Protein AF-A0A9D5PBB4-F1 (afdb_monomer)

Solvent-accessible surface area (backbone atoms only — not comparable to full-atom values): 4412 Å² total; per-residue (Å²): 114,67,68,59,53,53,52,53,51,51,53,53,51,50,52,53,49,63,76,40,38,62,43,75,73,36,99,79,38,62,83,76,68,80,50,56,76,77,25,66,75,36,49,79,70,71,46,64,38,69,68,58,48,52,50,49,48,54,52,52,50,54,53,52,50,55,55,53,55,57,63,75,75,112

Radius of gyration: 24.89 Å; Cα contacts (8 Å, |Δi|>4): 24; chains: 1; bounding box: 54×28×67 Å

Secondary structure (DSSP, 8-state):
-HHHHHHHHHHHHHHHHHHTHHHHHSTT-------GGG-HHHHTTT---HHHHHHHHHHHHHHHHHHHHHHTT-

pLDDT: mean 81.97, std 8.65, range [53.16, 95.56]

Mean predicted aligned error: 10.33 Å

Structure (mmCIF, N/CA/C/O backbone):
data_AF-A0A9D5PBB4-F1
#
_entry.id   AF-A0A9D5PBB4-F1
#
loop_
_atom_site.group_PDB
_atom_site.id
_atom_site.type_symbol
_atom_site.label_atom_id
_atom_site.label_alt_id
_atom_site.label_comp_id
_atom_site.label_asym_id
_atom_site.label_entity_id
_atom_site.label_seq_id
_atom_site.pdbx_PDB_ins_code
_atom_site.Cartn_x
_atom_site.Cartn_y
_atom_site.Cartn_z
_atom_site.occupancy
_atom_site.B_iso_or_equiv
_atom_site.auth_seq_id
_atom_site.auth_comp_id
_atom_site.auth_asym_id
_atom_site.auth_atom_id
_atom_site.pdbx_PDB_model_num
ATOM 1 N N . MET A 1 1 ? 14.852 -11.582 -32.134 1.00 71.81 1 MET A N 1
ATOM 2 C CA . MET A 1 1 ? 15.389 -11.735 -30.760 1.00 71.81 1 MET A CA 1
ATOM 3 C C . MET A 1 1 ? 15.425 -10.412 -30.003 1.00 71.81 1 MET A C 1
ATOM 5 O O . MET A 1 1 ? 14.878 -10.341 -28.918 1.00 71.81 1 MET A O 1
ATOM 9 N N . TRP A 1 2 ? 15.997 -9.342 -30.559 1.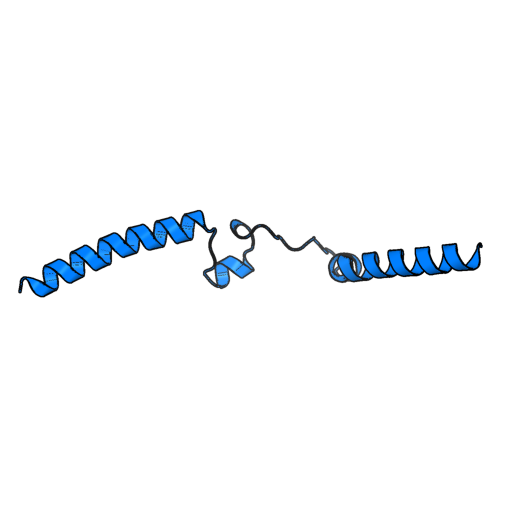00 83.88 2 TRP A N 1
ATOM 10 C CA . TRP A 1 2 ? 16.034 -8.041 -29.873 1.00 83.88 2 TRP A CA 1
ATOM 11 C C . TRP A 1 2 ? 14.660 -7.369 -29.738 1.00 83.88 2 TRP A C 1
ATOM 13 O O . TRP A 1 2 ? 14.336 -6.837 -28.681 1.00 83.88 2 TRP A O 1
ATOM 23 N N . SER A 1 3 ? 13.809 -7.474 -30.760 1.00 87.50 3 SER A N 1
ATOM 24 C CA . SER A 1 3 ? 12.462 -6.888 -30.744 1.00 87.50 3 SER A CA 1
ATOM 25 C C . SER A 1 3 ? 11.596 -7.424 -29.601 1.00 87.50 3 SER A C 1
ATOM 27 O O . SER A 1 3 ? 10.899 -6.658 -28.947 1.00 87.50 3 SER A O 1
ATOM 29 N N . THR A 1 4 ? 11.679 -8.724 -29.306 1.00 91.31 4 THR A N 1
ATOM 30 C CA . THR A 1 4 ? 10.922 -9.341 -28.208 1.00 91.31 4 THR A CA 1
ATOM 31 C C . THR A 1 4 ? 11.409 -8.863 -26.844 1.00 91.31 4 THR A C 1
ATOM 33 O O . THR A 1 4 ? 10.580 -8.603 -25.982 1.00 91.31 4 THR A O 1
ATOM 36 N N . ILE A 1 5 ? 12.724 -8.678 -26.671 1.00 93.44 5 ILE A N 1
ATOM 37 C CA . ILE A 1 5 ? 13.319 -8.183 -25.419 1.00 93.44 5 ILE A CA 1
ATOM 38 C C . ILE A 1 5 ? 12.894 -6.734 -25.149 1.00 93.44 5 ILE A C 1
ATOM 40 O O . ILE A 1 5 ? 12.524 -6.397 -24.026 1.00 93.44 5 ILE A O 1
ATOM 44 N N . ILE A 1 6 ? 12.902 -5.880 -26.176 1.00 95.25 6 ILE A N 1
ATOM 45 C CA . ILE A 1 6 ? 12.508 -4.470 -26.044 1.00 95.25 6 ILE A CA 1
ATOM 46 C C . ILE A 1 6 ? 11.015 -4.357 -25.713 1.00 95.25 6 ILE A C 1
ATOM 48 O O . ILE A 1 6 ? 10.640 -3.614 -24.807 1.00 95.25 6 ILE A O 1
ATOM 52 N N . ILE A 1 7 ? 10.166 -5.128 -26.399 1.00 94.94 7 ILE A N 1
ATOM 53 C CA . ILE A 1 7 ? 8.719 -5.129 -26.148 1.00 94.94 7 ILE A CA 1
ATOM 54 C C . ILE A 1 7 ? 8.416 -5.655 -24.738 1.00 94.94 7 ILE A C 1
ATOM 56 O O . ILE A 1 7 ? 7.656 -5.024 -24.005 1.00 94.94 7 ILE A O 1
ATOM 60 N N . SER A 1 8 ? 9.039 -6.760 -24.311 1.00 94.88 8 SER A N 1
ATOM 61 C CA . SER A 1 8 ? 8.814 -7.303 -22.967 1.00 94.88 8 SER A CA 1
ATOM 62 C C . SER A 1 8 ? 9.296 -6.353 -21.870 1.00 94.88 8 SER A C 1
ATOM 64 O O . SER A 1 8 ? 8.592 -6.153 -20.883 1.00 94.88 8 SER A O 1
ATOM 66 N N . ALA A 1 9 ? 10.462 -5.725 -22.047 1.00 94.69 9 ALA A N 1
ATOM 67 C CA . ALA A 1 9 ? 10.980 -4.746 -21.096 1.00 94.69 9 ALA A CA 1
ATOM 68 C C . ALA A 1 9 ? 10.069 -3.510 -20.997 1.00 94.69 9 ALA A C 1
ATOM 70 O O . ALA A 1 9 ? 9.804 -3.031 -19.895 1.00 94.69 9 ALA A O 1
ATOM 71 N N . GLY A 1 10 ? 9.530 -3.038 -22.127 1.00 95.56 10 GLY A N 1
ATOM 72 C CA . GLY A 1 10 ? 8.570 -1.933 -22.165 1.00 95.56 10 GLY A CA 1
ATOM 73 C C . GLY A 1 10 ? 7.281 -2.232 -21.395 1.00 95.56 10 GLY A C 1
ATOM 74 O O . GLY A 1 10 ? 6.823 -1.395 -20.620 1.00 95.56 10 GLY A O 1
ATOM 75 N N . ILE A 1 11 ? 6.730 -3.442 -21.540 1.00 95.50 11 ILE A N 1
ATOM 76 C CA . ILE A 1 11 ? 5.517 -3.865 -20.818 1.00 95.50 11 ILE A CA 1
ATOM 77 C C . ILE A 1 11 ? 5.767 -3.911 -19.305 1.00 95.50 11 ILE A C 1
ATOM 79 O O . ILE A 1 11 ? 4.955 -3.409 -18.529 1.00 95.50 11 ILE A O 1
ATOM 83 N N . VAL A 1 12 ? 6.900 -4.475 -18.878 1.00 95.56 12 VAL A N 1
ATOM 84 C CA . VAL A 1 12 ? 7.256 -4.561 -17.453 1.00 95.56 12 VAL A CA 1
ATOM 85 C C . VAL A 1 12 ? 7.438 -3.166 -16.851 1.00 95.56 12 VAL A C 1
ATOM 87 O O . VAL A 1 12 ? 6.881 -2.879 -15.792 1.00 95.56 12 VAL A O 1
ATOM 90 N N . LEU A 1 13 ? 8.147 -2.268 -17.542 1.00 93.94 13 LEU A N 1
ATOM 91 C CA . LEU A 1 13 ? 8.310 -0.878 -17.105 1.00 93.94 13 LEU A CA 1
ATOM 92 C C . LEU A 1 13 ? 6.968 -0.149 -16.988 1.00 93.94 13 LEU A C 1
ATOM 94 O O . LEU A 1 13 ? 6.733 0.537 -15.994 1.00 93.94 13 LEU A O 1
ATOM 98 N N . ALA A 1 14 ? 6.070 -0.333 -17.959 1.00 94.12 14 ALA A N 1
ATOM 99 C CA . ALA A 1 14 ? 4.733 0.249 -17.911 1.00 94.12 14 ALA A CA 1
ATOM 100 C C . ALA A 1 14 ? 3.921 -0.276 -16.714 1.00 94.12 14 ALA A C 1
ATOM 102 O O . ALA A 1 14 ? 3.277 0.510 -16.022 1.00 94.12 14 ALA A O 1
ATOM 103 N N . ALA A 1 15 ? 3.994 -1.576 -16.412 1.00 93.38 15 ALA A N 1
ATOM 104 C CA . ALA A 1 15 ? 3.309 -2.161 -15.260 1.00 93.38 15 ALA A CA 1
ATOM 105 C C . ALA A 1 15 ? 3.789 -1.554 -13.928 1.00 93.38 15 ALA A C 1
ATOM 107 O O . ALA A 1 15 ? 2.970 -1.174 -13.087 1.00 93.38 15 ALA A O 1
ATOM 108 N N . PHE A 1 16 ? 5.105 -1.392 -13.752 1.00 90.81 16 PHE A N 1
ATOM 109 C CA . PHE A 1 16 ? 5.664 -0.745 -12.560 1.00 90.81 16 PHE A CA 1
ATOM 110 C C . PHE A 1 16 ? 5.309 0.743 -12.476 1.00 90.81 16 PHE A C 1
ATOM 112 O O . PHE A 1 16 ? 4.992 1.232 -11.388 1.00 90.81 16 PHE A O 1
ATOM 119 N N . ALA A 1 17 ? 5.311 1.458 -13.603 1.00 89.31 17 ALA A N 1
ATOM 120 C CA . ALA A 1 17 ? 4.90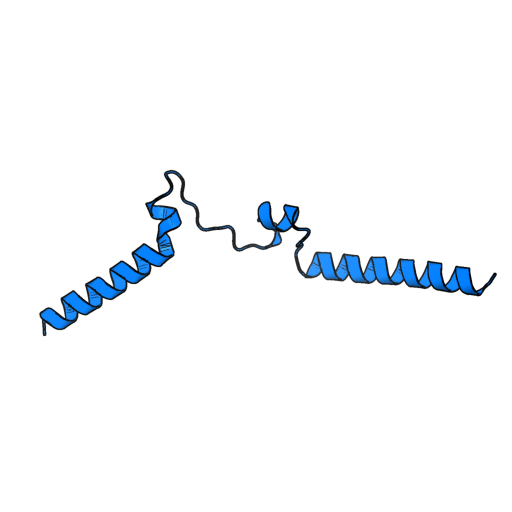9 2.861 -13.656 1.00 89.31 17 ALA A CA 1
ATOM 121 C C . ALA A 1 17 ? 3.435 3.051 -13.258 1.00 89.31 17 ALA A C 1
ATOM 123 O O . ALA A 1 17 ? 3.118 3.953 -12.485 1.00 89.31 17 ALA A O 1
ATOM 124 N N . LEU A 1 18 ? 2.539 2.170 -13.718 1.00 87.75 18 LEU A N 1
ATOM 125 C CA . LEU A 1 18 ? 1.123 2.196 -13.342 1.00 87.75 18 LEU A CA 1
ATOM 126 C C . LEU A 1 18 ? 0.909 1.852 -11.862 1.00 87.75 18 LEU A C 1
ATOM 128 O O . LEU A 1 18 ? 0.141 2.532 -11.183 1.00 87.75 18 LEU A O 1
ATOM 132 N N . LEU A 1 19 ? 1.617 0.850 -11.330 1.00 85.81 19 LEU A N 1
ATOM 133 C CA . LEU A 1 19 ? 1.522 0.467 -9.916 1.00 85.81 19 LEU A CA 1
ATOM 134 C C . LEU A 1 19 ? 2.004 1.584 -8.974 1.00 85.81 19 LEU A C 1
ATOM 136 O O . LEU A 1 19 ? 1.480 1.748 -7.873 1.00 85.81 19 LEU A O 1
ATOM 140 N N . SER A 1 20 ? 2.989 2.367 -9.414 1.00 85.25 20 SER A N 1
ATOM 141 C CA . SER A 1 20 ? 3.594 3.464 -8.651 1.00 85.25 20 SER A CA 1
ATOM 142 C C . SER A 1 20 ? 3.096 4.855 -9.067 1.00 85.25 20 SER A C 1
ATOM 144 O O . SER A 1 20 ? 3.693 5.863 -8.689 1.00 85.25 20 SER A O 1
ATOM 146 N N . ILE A 1 21 ? 1.978 4.949 -9.796 1.00 85.62 21 ILE A N 1
ATOM 147 C CA . ILE A 1 21 ? 1.490 6.213 -10.371 1.00 85.62 21 ILE A CA 1
ATOM 148 C C . ILE A 1 21 ? 1.279 7.315 -9.323 1.00 85.62 21 ILE A C 1
ATOM 150 O O . ILE A 1 21 ? 1.582 8.480 -9.558 1.00 85.62 21 ILE A O 1
ATOM 154 N N . THR A 1 22 ? 0.828 6.957 -8.122 1.00 76.38 22 THR A N 1
ATOM 155 C CA . THR A 1 22 ? 0.631 7.892 -7.005 1.00 76.38 22 THR A CA 1
ATOM 156 C C . THR A 1 22 ? 1.940 8.407 -6.409 1.00 76.38 22 THR A C 1
ATOM 158 O O . THR A 1 22 ? 1.940 9.484 -5.814 1.00 76.38 22 THR A O 1
ATOM 161 N N . ILE A 1 23 ? 3.044 7.676 -6.584 1.00 82.44 23 ILE A N 1
ATOM 162 C CA . ILE A 1 23 ? 4.398 8.086 -6.194 1.00 82.44 23 ILE A CA 1
ATOM 163 C C . ILE A 1 23 ? 4.980 9.035 -7.246 1.00 82.44 23 ILE A C 1
ATOM 165 O O . ILE A 1 23 ? 5.547 10.063 -6.894 1.00 82.44 23 ILE A O 1
ATOM 169 N N . LEU A 1 24 ? 4.776 8.728 -8.530 1.00 79.94 24 LEU A N 1
ATOM 170 C CA . LEU A 1 24 ? 5.299 9.517 -9.649 1.00 79.94 24 LEU A CA 1
ATOM 171 C C . LEU A 1 24 ? 4.544 10.842 -9.863 1.00 79.94 24 LEU A C 1
ATOM 173 O O . LEU A 1 24 ? 5.156 11.849 -10.205 1.00 79.94 24 LEU A O 1
ATOM 177 N N . VAL A 1 25 ? 3.222 10.862 -9.660 1.00 80.75 25 VAL A N 1
ATOM 178 C CA . VAL A 1 25 ? 2.375 12.040 -9.937 1.00 80.75 25 VAL A CA 1
ATOM 179 C C . VAL A 1 25 ? 2.303 13.004 -8.749 1.00 80.75 25 VAL A C 1
ATOM 181 O O . VAL A 1 25 ? 2.157 14.214 -8.925 1.00 80.75 25 VAL A O 1
ATOM 184 N N . LYS A 1 26 ? 2.392 12.506 -7.511 1.00 79.69 26 LYS A N 1
ATOM 185 C CA . LYS A 1 26 ? 2.253 13.344 -6.315 1.00 79.69 26 LYS A CA 1
ATOM 186 C C . LYS A 1 26 ? 3.629 13.832 -5.864 1.00 79.69 26 LYS A C 1
ATOM 188 O O . LYS A 1 26 ? 4.490 13.029 -5.535 1.00 79.69 26 LYS A O 1
ATOM 193 N N . LYS A 1 27 ? 3.801 15.153 -5.719 1.00 64.94 27 LYS A N 1
ATOM 194 C CA . LYS A 1 27 ? 5.066 15.814 -5.311 1.00 64.94 27 LYS A CA 1
ATOM 195 C C . LYS A 1 27 ? 5.634 15.360 -3.943 1.00 64.94 27 LYS A C 1
ATOM 197 O O . LYS A 1 27 ? 6.760 15.702 -3.629 1.00 64.94 27 LYS A O 1
ATOM 202 N N . ASN A 1 28 ? 4.871 14.577 -3.166 1.00 70.69 28 ASN A N 1
ATOM 203 C CA . ASN A 1 28 ? 5.265 13.873 -1.932 1.00 70.69 28 ASN A CA 1
ATOM 204 C C . ASN A 1 28 ? 4.587 12.487 -1.866 1.00 70.69 28 ASN A C 1
ATOM 206 O O . ASN A 1 28 ? 3.935 12.133 -0.875 1.00 70.69 28 ASN A O 1
ATOM 210 N N . GLY A 1 29 ? 4.599 11.750 -2.974 1.00 66.12 29 GLY A N 1
ATOM 211 C CA . GLY A 1 29 ? 3.932 10.463 -3.084 1.00 66.12 29 GLY A CA 1
ATOM 212 C C . GLY A 1 29 ? 4.579 9.419 -2.178 1.00 66.12 29 GLY A C 1
ATOM 213 O O . GLY A 1 29 ? 5.713 9.012 -2.389 1.00 66.12 29 GLY A O 1
ATOM 214 N N . HIS A 1 30 ? 3.846 9.000 -1.153 1.00 72.44 30 HIS A N 1
ATOM 215 C CA . HIS A 1 30 ? 4.220 7.886 -0.290 1.00 72.44 30 HIS A CA 1
ATOM 216 C C . HIS A 1 30 ? 3.355 6.690 -0.656 1.00 72.44 30 HIS A C 1
ATOM 218 O O . HIS A 1 30 ? 2.185 6.859 -1.020 1.00 72.44 30 HIS A O 1
ATOM 224 N N . PHE A 1 31 ? 3.915 5.488 -0.533 1.00 72.56 31 PHE A N 1
ATOM 225 C CA . PHE A 1 31 ? 3.117 4.276 -0.636 1.00 72.56 31 PHE A CA 1
ATOM 226 C C . PHE A 1 31 ? 1.976 4.352 0.394 1.00 72.56 31 PHE A C 1
ATOM 228 O O . PHE A 1 31 ? 2.231 4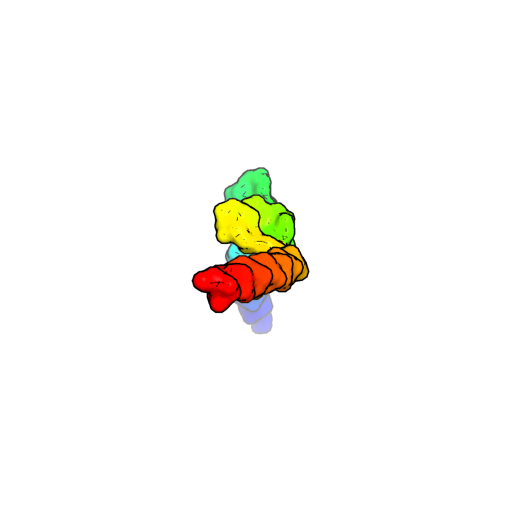.715 1.549 1.00 72.56 31 PHE A O 1
ATOM 235 N N . PRO A 1 32 ? 0.715 4.095 0.001 1.00 69.44 32 PRO A N 1
ATOM 236 C CA . PRO A 1 32 ? -0.401 4.175 0.929 1.00 69.44 32 PRO A CA 1
ATOM 237 C C . PRO A 1 32 ? -0.141 3.257 2.125 1.00 69.44 32 PRO A C 1
ATOM 239 O O . PRO A 1 32 ? 0.232 2.093 1.965 1.00 69.44 32 PRO A O 1
ATOM 242 N N . ASN A 1 33 ? -0.334 3.791 3.333 1.00 72.88 33 ASN A N 1
ATOM 243 C CA . ASN A 1 33 ? -0.142 3.039 4.569 1.00 72.88 33 ASN A CA 1
ATOM 244 C C . ASN A 1 33 ? -1.103 1.842 4.587 1.00 72.88 33 ASN A C 1
ATOM 246 O O . ASN A 1 33 ? -2.276 1.979 4.929 1.00 72.88 33 ASN A O 1
ATOM 250 N N . THR A 1 34 ? -0.594 0.668 4.208 1.00 72.56 34 THR A N 1
ATOM 251 C CA . THR 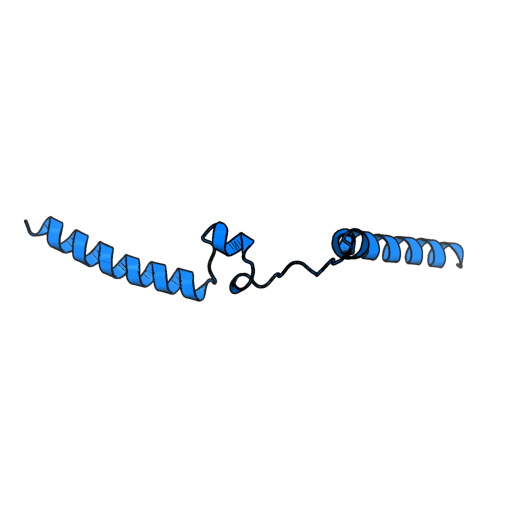A 1 34 ? -1.367 -0.586 4.139 1.00 72.56 34 THR A CA 1
ATOM 252 C C . THR A 1 34 ? -1.587 -1.176 5.536 1.00 72.56 34 THR A C 1
ATOM 254 O O . THR A 1 34 ? -2.388 -2.083 5.737 1.00 72.56 34 THR A O 1
ATOM 257 N N . HIS A 1 35 ? -0.921 -0.614 6.547 1.00 76.19 35 HIS A N 1
ATOM 258 C CA . HIS A 1 35 ? -1.148 -0.974 7.932 1.00 76.19 35 HIS A CA 1
ATOM 259 C C . HIS A 1 35 ? -2.470 -0.383 8.438 1.00 76.19 35 HIS A C 1
ATOM 261 O O . HIS A 1 35 ? -2.585 0.820 8.690 1.00 76.19 35 HIS A O 1
ATOM 267 N N . VAL A 1 36 ? -3.456 -1.261 8.631 1.00 70.88 36 VAL A N 1
ATOM 268 C CA . VAL A 1 36 ? -4.826 -0.944 9.069 1.00 70.88 36 VAL A CA 1
ATOM 269 C C . VAL A 1 36 ? -4.851 0.010 10.265 1.00 70.88 36 VAL A C 1
ATOM 271 O O . VAL A 1 36 ? -5.587 0.992 10.261 1.00 70.88 36 VAL A O 1
ATOM 274 N N . SER A 1 37 ? -3.990 -0.228 11.260 1.00 68.88 37 SER A N 1
ATOM 275 C CA . SER A 1 37 ? -3.977 0.550 12.504 1.00 68.88 37 SER A CA 1
ATOM 276 C C . SER A 1 37 ? -3.397 1.962 12.365 1.00 68.88 37 SER A C 1
ATOM 278 O O . SER A 1 37 ? -3.683 2.812 13.207 1.00 68.88 37 SER A O 1
ATOM 280 N N . GLN A 1 38 ? -2.555 2.219 11.359 1.00 70.06 38 GLN A N 1
A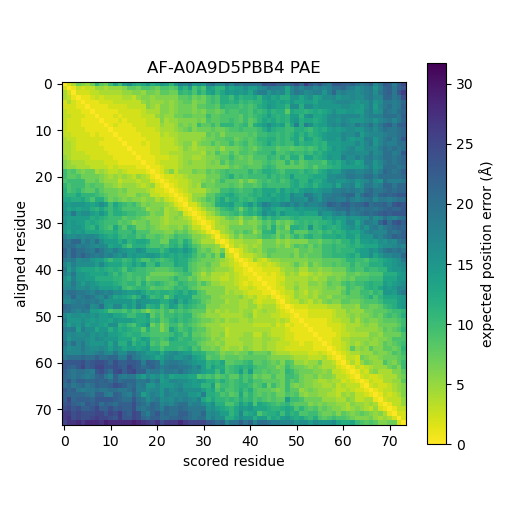TOM 281 C CA . GLN A 1 38 ? -1.878 3.514 11.192 1.00 70.06 38 GLN A CA 1
ATOM 282 C C . GLN A 1 38 ? -2.516 4.391 10.107 1.00 70.06 38 GLN A C 1
ATOM 284 O O . GLN A 1 38 ? -2.146 5.553 9.948 1.00 70.06 38 GLN A O 1
ATOM 289 N N . ASN A 1 39 ? -3.510 3.879 9.378 1.00 80.75 39 ASN A N 1
ATOM 290 C CA . ASN A 1 39 ? -4.191 4.663 8.360 1.00 80.75 39 ASN A CA 1
ATOM 291 C C . ASN A 1 39 ? -5.310 5.524 8.972 1.00 80.75 39 ASN A C 1
ATOM 293 O O . ASN A 1 39 ? -6.366 5.016 9.360 1.00 80.75 39 ASN A O 1
ATOM 297 N N . LYS A 1 40 ? -5.111 6.849 8.998 1.00 78.44 40 LYS A N 1
ATOM 298 C CA . LYS A 1 40 ? -6.109 7.810 9.499 1.00 78.44 40 LYS A CA 1
ATOM 299 C C . LYS A 1 40 ? -7.458 7.667 8.790 1.00 78.44 40 LYS A C 1
ATOM 301 O O . LYS A 1 40 ? -8.494 7.672 9.442 1.00 78.44 40 LYS A O 1
ATOM 306 N N . ALA A 1 41 ? -7.437 7.427 7.480 1.00 82.44 41 ALA A N 1
ATOM 307 C CA . ALA A 1 41 ? -8.654 7.270 6.694 1.00 82.44 41 ALA A CA 1
ATOM 308 C C . ALA A 1 41 ? -9.466 6.016 7.082 1.00 82.44 41 ALA A C 1
ATOM 310 O O . ALA A 1 41 ? -10.679 5.993 6.892 1.00 82.44 41 ALA A O 1
ATOM 311 N N . MET A 1 42 ? -8.828 4.962 7.600 1.00 80.88 42 MET A N 1
ATOM 312 C CA . MET A 1 42 ? -9.533 3.760 8.074 1.00 80.88 42 MET A CA 1
ATOM 313 C C . MET A 1 42 ? -10.105 3.963 9.476 1.00 80.88 42 MET A C 1
ATOM 315 O O . MET A 1 42 ? -11.240 3.568 9.730 1.00 80.88 42 MET A O 1
ATOM 319 N N . ARG A 1 43 ? -9.373 4.677 10.340 1.00 80.25 43 ARG A N 1
ATOM 320 C CA . ARG A 1 43 ? -9.875 5.129 11.646 1.00 80.25 43 ARG A CA 1
ATOM 321 C C . ARG A 1 43 ? -11.102 6.027 11.521 1.00 80.25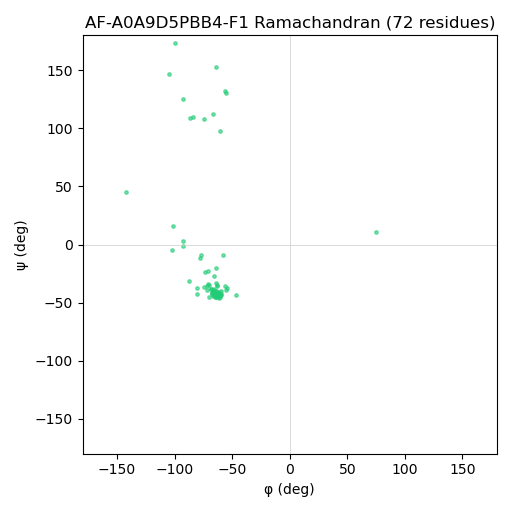 43 ARG A C 1
ATOM 323 O O . ARG A 1 43 ? -12.055 5.824 12.259 1.00 80.25 43 ARG A O 1
ATOM 330 N N . ASP A 1 44 ? -11.104 6.965 10.574 1.00 83.44 44 ASP A N 1
ATOM 331 C CA . ASP A 1 44 ? -12.252 7.854 10.340 1.00 83.44 44 ASP A CA 1
ATOM 332 C C . ASP A 1 44 ? -13.503 7.069 9.865 1.00 83.44 44 ASP A C 1
ATOM 334 O O . ASP A 1 44 ? -14.625 7.538 10.020 1.00 83.44 44 ASP A O 1
ATOM 338 N N . ARG A 1 45 ? -13.327 5.845 9.339 1.00 83.50 45 ARG A N 1
ATOM 339 C CA . ARG A 1 45 ? -14.409 4.906 8.982 1.00 83.50 45 ARG A CA 1
ATOM 340 C C . ARG A 1 45 ? -14.772 3.922 10.106 1.00 83.50 45 ARG A C 1
ATOM 342 O O . ARG A 1 45 ? -15.589 3.037 9.882 1.00 83.50 45 ARG A O 1
ATOM 349 N N . GLY A 1 46 ? -14.151 4.031 11.283 1.00 82.06 46 GLY A N 1
ATOM 350 C CA . GLY A 1 46 ? -14.357 3.116 12.414 1.00 82.06 46 GLY A CA 1
ATOM 351 C C . GLY A 1 46 ? -13.699 1.739 12.259 1.00 82.06 46 GLY A C 1
ATOM 352 O O . GLY A 1 46 ? -13.96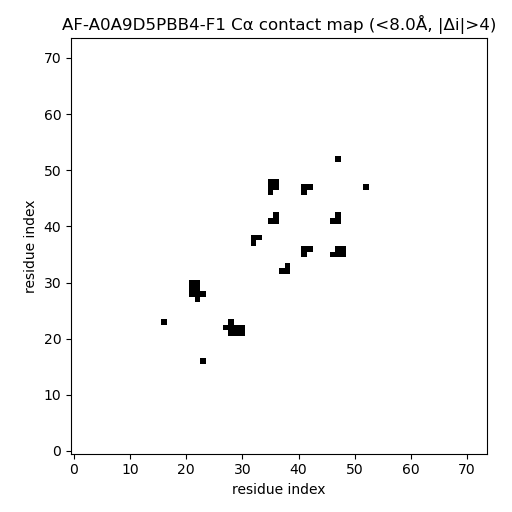0 0.840 13.053 1.00 82.06 46 GLY A O 1
ATOM 353 N N . ILE A 1 47 ? -12.840 1.547 11.252 1.00 81.12 47 ILE A N 1
ATOM 354 C CA . ILE A 1 47 ? -12.169 0.267 11.001 1.00 81.12 47 ILE A CA 1
ATOM 355 C C . ILE A 1 47 ? -10.893 0.214 11.847 1.00 81.12 47 ILE A C 1
ATOM 357 O O . ILE A 1 47 ? -9.913 0.911 11.570 1.00 81.12 47 ILE A O 1
ATOM 361 N N . HIS A 1 48 ? -10.904 -0.626 12.881 1.00 82.94 48 HIS A N 1
ATOM 362 C CA . HIS A 1 48 ? -9.763 -0.860 13.773 1.00 82.94 48 HIS A CA 1
ATOM 363 C C . HIS A 1 48 ? -8.999 -2.142 13.414 1.00 82.94 48 HIS A C 1
ATOM 365 O O . HIS A 1 48 ? -9.408 -2.895 12.533 1.00 82.94 48 HIS A O 1
ATOM 371 N N . CYS A 1 49 ? -7.863 -2.409 14.065 1.00 85.81 49 CYS A N 1
ATOM 372 C CA . CYS A 1 49 ? -7.200 -3.700 13.885 1.00 85.81 49 CYS A CA 1
ATOM 373 C C . CYS A 1 49 ? -8.097 -4.835 14.402 1.00 85.81 49 CYS A C 1
ATOM 375 O O . CYS A 1 49 ? -8.911 -4.638 15.305 1.00 85.81 49 CYS A O 1
ATOM 377 N N . VAL A 1 50 ? -7.930 -6.028 13.832 1.00 85.06 50 VAL A N 1
ATOM 378 C CA . VAL A 1 50 ? -8.757 -7.199 14.160 1.00 85.06 50 VAL A CA 1
ATOM 379 C C . VAL A 1 50 ? -8.761 -7.510 15.659 1.00 85.06 50 VAL A C 1
ATOM 381 O O . VAL A 1 50 ? -9.806 -7.819 16.212 1.00 85.06 50 VAL A O 1
ATOM 384 N N . GLN A 1 51 ? -7.623 -7.337 16.341 1.00 86.38 51 GLN A N 1
ATOM 385 C CA . GLN A 1 51 ? -7.504 -7.583 17.780 1.00 86.38 51 GLN A CA 1
ATOM 386 C C . GLN A 1 51 ? -8.315 -6.584 18.610 1.00 86.38 51 GLN A C 1
ATOM 388 O O . GLN A 1 51 ? -8.986 -6.975 19.561 1.00 86.38 51 GLN A O 1
ATOM 393 N N . THR A 1 52 ? -8.279 -5.297 18.250 1.00 86.19 52 THR A N 1
ATOM 394 C CA . THR A 1 52 ? -9.086 -4.280 18.933 1.00 86.19 52 THR A CA 1
ATOM 395 C C . THR A 1 52 ? -10.569 -4.490 18.659 1.00 86.19 52 THR A C 1
ATOM 397 O O . THR A 1 52 ? -11.351 -4.399 19.599 1.00 86.19 52 THR A O 1
ATOM 400 N N . GLN A 1 53 ? -10.957 -4.819 17.421 1.00 85.88 53 GLN A N 1
ATOM 401 C CA . GLN A 1 53 ? -12.355 -5.122 17.095 1.00 85.88 53 GLN A CA 1
ATOM 402 C C . GLN A 1 53 ? -12.867 -6.343 17.875 1.00 85.88 53 GLN A C 1
ATOM 404 O O . GLN A 1 53 ? -13.933 -6.272 18.478 1.00 85.88 53 GLN A O 1
ATOM 409 N N . ASP A 1 54 ? -12.090 -7.427 17.933 1.00 89.06 54 ASP A N 1
ATOM 410 C CA . ASP A 1 54 ? -12.433 -8.645 18.680 1.00 89.06 54 ASP A CA 1
ATOM 411 C C . ASP A 1 54 ? -12.538 -8.375 20.193 1.00 89.06 54 ASP A C 1
ATOM 413 O O . ASP A 1 54 ? -13.490 -8.803 20.843 1.00 89.06 54 ASP A O 1
ATOM 417 N N . TRP A 1 55 ? -11.629 -7.579 20.770 1.00 87.75 55 TRP A N 1
ATOM 418 C CA . TRP A 1 55 ? -11.734 -7.156 22.173 1.00 87.75 55 TRP A CA 1
ATOM 419 C C . TRP A 1 55 ? -12.980 -6.295 22.437 1.00 87.75 55 TRP A C 1
ATOM 421 O O . TRP A 1 55 ? -13.686 -6.521 23.426 1.00 87.75 55 TRP A O 1
ATOM 431 N N . GLN A 1 56 ? -13.270 -5.327 21.560 1.00 87.19 56 GLN A N 1
ATOM 432 C CA . GLN A 1 56 ? -14.459 -4.478 21.668 1.00 87.19 56 GLN A CA 1
ATOM 433 C C . GLN A 1 56 ? -15.730 -5.321 21.589 1.00 87.19 56 GLN A C 1
ATOM 435 O O . GLN A 1 56 ? -16.630 -5.138 22.406 1.00 87.19 56 GLN A O 1
ATOM 440 N N . GLU A 1 57 ? -15.787 -6.279 20.662 1.00 87.50 57 GLU A N 1
ATOM 441 C CA . GLU A 1 57 ? -16.941 -7.156 20.502 1.00 87.50 57 GLU A CA 1
ATOM 442 C C . GLU A 1 57 ? -17.129 -8.064 21.720 1.00 87.50 57 GLU A C 1
ATOM 444 O O . GLU A 1 57 ? -18.243 -8.170 22.222 1.00 87.50 57 GLU A O 1
ATOM 449 N N . ARG A 1 58 ? -16.063 -8.665 22.264 1.00 87.81 58 ARG A N 1
ATOM 450 C CA . ARG A 1 58 ? -16.139 -9.482 23.492 1.00 87.81 58 ARG A CA 1
ATOM 451 C C . ARG A 1 58 ? -16.608 -8.676 24.701 1.00 87.81 58 ARG A C 1
ATOM 453 O O . ARG A 1 58 ? -17.420 -9.157 25.486 1.00 87.81 58 ARG A O 1
ATOM 460 N N . THR A 1 59 ? -16.128 -7.442 24.832 1.00 85.75 59 THR A N 1
ATOM 461 C CA . THR A 1 59 ? -16.495 -6.549 25.941 1.00 85.75 59 THR A CA 1
ATOM 462 C C . THR A 1 59 ? -17.943 -6.079 25.811 1.00 85.75 59 THR A C 1
ATOM 464 O O . THR A 1 59 ? -18.711 -6.142 26.770 1.00 85.75 59 THR A O 1
ATOM 467 N N . HIS A 1 60 ? -18.349 -5.675 24.605 1.00 84.19 60 HIS A N 1
ATOM 468 C CA . HIS A 1 60 ? -19.733 -5.319 24.305 1.00 84.19 60 HIS A CA 1
ATOM 469 C C . HIS A 1 60 ? -20.662 -6.526 24.487 1.00 84.19 60 HIS A C 1
ATOM 471 O O . HIS A 1 60 ? -21.778 -6.370 24.980 1.00 84.19 60 HIS A O 1
ATOM 477 N N . LYS A 1 61 ? -20.170 -7.737 24.170 1.00 82.25 61 LYS A N 1
ATOM 478 C CA . LYS A 1 61 ? -20.871 -9.000 24.395 1.00 82.25 61 LYS A CA 1
ATOM 479 C C . LYS A 1 61 ? -21.160 -9.256 25.890 1.00 82.25 61 LYS A C 1
ATOM 481 O O . LYS A 1 61 ? -22.272 -9.600 26.264 1.00 82.25 61 LYS A O 1
ATOM 486 N N . GLY A 1 62 ? -20.198 -9.013 26.775 1.00 81.44 62 GLY A N 1
ATOM 487 C CA . GLY A 1 62 ? -20.441 -9.130 28.220 1.00 81.44 62 GLY A CA 1
ATOM 488 C C . GLY A 1 62 ? -21.477 -8.124 28.744 1.00 81.44 62 GLY A C 1
ATOM 489 O O . GLY A 1 62 ? -22.336 -8.474 29.550 1.00 81.44 62 GLY A O 1
ATOM 490 N N . LEU A 1 63 ? -21.436 -6.878 28.257 1.00 77.38 63 LEU A N 1
ATOM 491 C CA . LEU A 1 63 ? -22.343 -5.821 28.716 1.00 77.38 63 LEU A CA 1
ATOM 492 C C . LEU A 1 63 ? -23.793 -6.004 28.226 1.00 77.38 63 LEU A C 1
ATOM 494 O O . LEU A 1 63 ? -24.726 -5.749 28.996 1.00 77.38 63 LEU A O 1
ATOM 498 N N . TYR A 1 64 ? -24.017 -6.440 26.975 1.00 79.06 64 TYR A N 1
ATOM 499 C CA . TYR A 1 64 ? -25.391 -6.735 26.531 1.00 79.06 64 TYR A CA 1
ATOM 500 C C . TYR A 1 64 ? -25.967 -7.922 27.304 1.00 79.06 64 TYR A C 1
ATOM 502 O O . TYR A 1 64 ? -27.136 -7.870 27.665 1.00 79.06 64 TYR A O 1
ATOM 510 N N . ASP A 1 65 ? -25.170 -8.953 27.598 1.00 80.56 65 ASP A N 1
ATOM 511 C CA . ASP A 1 65 ? -25.661 -10.143 28.299 1.00 80.56 65 ASP A CA 1
ATOM 512 C C . ASP A 1 65 ? -26.132 -9.791 29.724 1.00 80.56 65 ASP A C 1
ATOM 514 O O . ASP A 1 65 ? -27.259 -10.096 30.121 1.00 80.56 65 ASP A O 1
ATOM 518 N N . GLU A 1 66 ? -25.341 -9.000 30.458 1.00 79.88 66 GLU A N 1
ATOM 519 C CA . GLU A 1 66 ? -25.695 -8.504 31.796 1.00 79.88 66 GLU A CA 1
ATOM 520 C C . GLU A 1 66 ? -26.980 -7.642 31.784 1.00 79.88 66 GLU A C 1
ATOM 522 O O . GLU A 1 66 ? -27.891 -7.809 32.608 1.00 79.88 66 GLU A O 1
ATOM 527 N N . THR A 1 67 ? -27.093 -6.718 30.824 1.00 80.69 67 THR A N 1
ATOM 528 C CA . THR 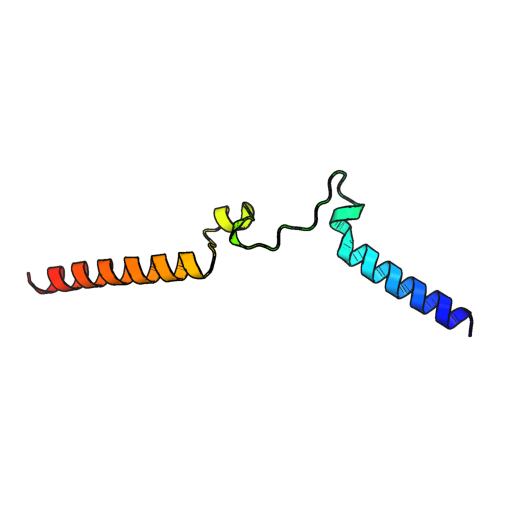A 1 67 ? -28.267 -5.833 30.703 1.00 80.69 67 THR A CA 1
ATOM 529 C C . THR A 1 67 ? -29.520 -6.583 30.242 1.00 80.69 67 THR A C 1
ATOM 531 O O . THR A 1 67 ? -30.622 -6.294 30.716 1.00 80.69 67 THR A O 1
ATOM 534 N N . HIS A 1 68 ? -29.377 -7.595 29.384 1.00 81.31 68 HIS A N 1
ATOM 535 C CA . HIS A 1 68 ? -30.491 -8.434 28.942 1.00 81.31 68 HIS A CA 1
ATOM 536 C C . HIS A 1 68 ? -30.977 -9.366 30.065 1.00 81.31 68 HIS A C 1
ATOM 538 O O . HIS A 1 68 ? -32.184 -9.560 30.234 1.00 81.31 68 HIS A O 1
ATOM 544 N N . ARG A 1 69 ? -30.062 -9.873 30.904 1.00 78.06 69 ARG A N 1
ATOM 545 C CA . ARG A 1 69 ? -30.392 -10.689 32.084 1.00 78.06 69 ARG A CA 1
ATOM 546 C C . ARG A 1 69 ? -31.138 -9.903 33.162 1.00 78.06 69 ARG A C 1
ATOM 548 O O . ARG A 1 69 ? -32.082 -10.417 33.759 1.00 78.06 69 ARG A O 1
ATOM 555 N N . THR A 1 70 ? -30.745 -8.656 33.416 1.00 78.88 70 THR A N 1
ATOM 556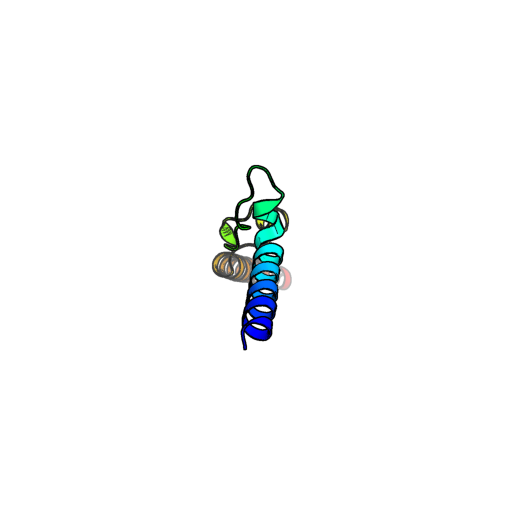 C CA . THR A 1 70 ? -31.412 -7.799 34.417 1.00 78.88 70 THR A CA 1
ATOM 557 C C . THR A 1 70 ? -32.803 -7.340 33.972 1.00 78.88 70 THR A C 1
ATOM 559 O O . THR A 1 70 ? -33.708 -7.274 34.803 1.00 78.88 70 THR A O 1
ATOM 562 N N . LYS A 1 71 ? -33.018 -7.099 32.670 1.00 76.00 71 LYS A N 1
ATOM 563 C CA . LYS A 1 71 ? -34.336 -6.773 32.089 1.00 76.00 71 LYS A CA 1
ATOM 564 C C . LYS A 1 71 ? -35.367 -7.895 32.232 1.00 76.00 71 LYS A C 1
ATOM 566 O O . LYS A 1 71 ? -36.531 -7.593 32.448 1.00 76.00 71 LYS A O 1
ATOM 571 N N . HIS A 1 72 ? -34.952 -9.156 32.133 1.00 69.88 72 HIS A N 1
ATOM 572 C CA . HIS A 1 72 ? -35.849 -10.313 32.259 1.00 69.88 72 HIS A CA 1
ATOM 573 C C . HIS A 1 72 ? -36.224 -10.667 33.706 1.00 69.88 72 HIS A C 1
ATOM 575 O O . HIS A 1 72 ? -37.106 -11.495 33.922 1.00 69.88 72 HIS A O 1
ATOM 581 N N . LYS A 1 73 ? -35.538 -10.083 34.698 1.00 65.69 73 LYS A N 1
ATOM 582 C CA . LYS A 1 73 ? -35.758 -10.358 36.126 1.00 65.69 73 LYS A CA 1
ATOM 583 C C . LYS A 1 73 ? -36.752 -9.386 36.787 1.00 65.69 73 LYS A C 1
ATOM 585 O O . LYS A 1 73 ? -37.001 -9.516 37.983 1.00 65.69 73 LYS A O 1
ATOM 590 N N . LYS A 1 74 ? -37.272 -8.409 36.040 1.00 53.16 74 LYS A N 1
ATOM 591 C CA . LYS A 1 74 ? -38.284 -7.443 36.483 1.00 53.16 74 LYS A CA 1
ATOM 592 C C . LYS A 1 74 ? -39.613 -7.750 35.812 1.00 53.16 74 LYS A C 1
ATOM 594 O O . LYS A 1 74 ? -40.636 -7.611 36.511 1.00 53.16 74 LYS A O 1
#

Foldseek 3Di:
DVVVVVVVVVVVVVVVCVVCVQVVVDPNRDDQPPPCQPHPVNVVVVRHPPVVVVVVCVVVVVVVVVVVVVVVVD

Sequence (74 aa):
MWSTIIISAGIVLAAFALLSITILVKKNGHFPNTHVSQNKAMRDRGIHCVQTQDWQERTHKGLYDETHRTKHKK